Protein AF-A0A6G9YSW1-F1 (afdb_monomer_lite)

Structure (mmCIF, N/CA/C/O backbone):
data_AF-A0A6G9YSW1-F1
#
_entry.id   AF-A0A6G9YSW1-F1
#
loop_
_atom_site.group_PDB
_atom_site.id
_atom_site.type_symbol
_atom_site.label_atom_id
_atom_site.label_alt_id
_atom_site.label_comp_id
_atom_site.label_asym_id
_atom_site.label_entity_id
_atom_site.label_seq_id
_atom_site.pdbx_PDB_ins_code
_atom_site.Cartn_x
_atom_site.Cartn_y
_atom_site.Cartn_z
_atom_site.occupancy
_atom_site.B_iso_or_equiv
_atom_site.auth_seq_id
_atom_site.auth_comp_id
_atom_site.auth_asym_id
_atom_site.auth_atom_id
_atom_site.pdbx_PDB_model_num
ATOM 1 N N . MET A 1 1 ? -10.160 6.553 -1.055 1.00 62.81 1 MET A N 1
ATOM 2 C CA . MET A 1 1 ? -9.077 5.957 -1.868 1.00 62.81 1 MET A CA 1
ATOM 3 C C . MET A 1 1 ? -8.404 4.878 -1.036 1.00 62.81 1 MET A C 1
ATOM 5 O O . MET A 1 1 ? -8.187 5.107 0.151 1.00 62.81 1 MET A O 1
ATOM 9 N N . ARG A 1 2 ? -8.174 3.699 -1.618 1.00 83.06 2 ARG A N 1
ATOM 10 C CA . ARG A 1 2 ? -7.579 2.525 -0.958 1.00 83.06 2 ARG A CA 1
ATOM 11 C C . ARG A 1 2 ? -6.080 2.486 -1.275 1.00 83.06 2 ARG A C 1
ATOM 13 O O . ARG A 1 2 ? -5.681 2.990 -2.315 1.00 83.06 2 ARG A O 1
ATOM 20 N N . LEU A 1 3 ? -5.253 1.925 -0.397 1.00 88.62 3 LEU A N 1
ATOM 21 C CA . LEU A 1 3 ? -3.837 1.676 -0.683 1.00 88.62 3 LEU A CA 1
ATOM 22 C C . LEU A 1 3 ? -3.720 0.735 -1.907 1.00 88.62 3 LEU A C 1
ATOM 24 O O . LEU A 1 3 ? -4.232 -0.384 -1.820 1.00 88.62 3 LEU A O 1
ATOM 28 N N . PRO A 1 4 ? -3.082 1.151 -3.019 1.00 91.31 4 PRO A N 1
ATOM 29 C CA . PRO A 1 4 ? -2.861 0.295 -4.174 1.00 91.31 4 PRO A CA 1
ATOM 30 C C . PRO A 1 4 ? -1.888 -0.815 -3.792 1.00 91.31 4 PRO A C 1
ATOM 32 O O . PRO A 1 4 ? -0.784 -0.576 -3.306 1.00 91.31 4 PRO A O 1
ATOM 35 N N . THR A 1 5 ? -2.322 -2.049 -4.004 1.00 90.56 5 THR A N 1
ATOM 36 C CA . THR A 1 5 ? -1.502 -3.245 -3.793 1.00 90.56 5 THR A CA 1
ATOM 37 C C . THR A 1 5 ? -1.256 -3.917 -5.131 1.00 90.56 5 THR A C 1
ATOM 39 O O . THR A 1 5 ? -2.074 -3.796 -6.041 1.00 90.56 5 THR A O 1
ATOM 42 N N . GLN A 1 6 ? -0.173 -4.682 -5.238 1.00 91.75 6 GLN A N 1
ATOM 43 C CA . GLN A 1 6 ? 0.194 -5.363 -6.481 1.00 91.75 6 GLN A CA 1
ATOM 44 C C . GLN A 1 6 ? -0.938 -6.225 -7.061 1.00 91.75 6 GLN A C 1
ATOM 46 O O . GLN A 1 6 ? -1.140 -6.243 -8.265 1.00 91.75 6 GLN A O 1
ATOM 51 N N . ARG A 1 7 ? -1.716 -6.902 -6.203 1.00 90.31 7 ARG A N 1
ATOM 52 C CA . ARG A 1 7 ? -2.858 -7.739 -6.617 1.00 90.31 7 ARG A CA 1
ATOM 53 C C . ARG A 1 7 ? -4.066 -6.947 -7.127 1.00 90.31 7 ARG A C 1
ATOM 55 O O . ARG A 1 7 ? -4.963 -7.544 -7.706 1.00 90.31 7 ARG A O 1
ATOM 62 N N . GLN A 1 8 ? -4.147 -5.655 -6.817 1.00 91.06 8 GLN A N 1
ATOM 63 C CA . GLN A 1 8 ? -5.289 -4.799 -7.157 1.00 91.06 8 GLN A CA 1
ATOM 64 C C . GLN A 1 8 ? -5.031 -3.928 -8.385 1.00 91.06 8 GLN A C 1
ATOM 66 O O . GLN A 1 8 ? -5.995 -3.505 -9.008 1.00 91.06 8 GLN A O 1
ATOM 71 N N . CYS A 1 9 ? -3.767 -3.648 -8.700 1.00 93.94 9 CYS A N 1
ATOM 72 C CA . CYS A 1 9 ? -3.384 -2.861 -9.867 1.00 93.94 9 CYS A CA 1
ATOM 73 C C . CYS A 1 9 ? -3.479 -3.689 -11.156 1.00 93.94 9 CYS A C 1
ATOM 75 O O . CYS A 1 9 ? -3.035 -4.840 -11.184 1.00 93.94 9 CYS A O 1
ATOM 77 N N . ASP A 1 10 ? -3.992 -3.089 -12.232 1.00 95.62 10 ASP A N 1
ATOM 78 C CA . ASP A 1 10 ? -3.954 -3.699 -13.563 1.00 95.62 10 ASP A CA 1
ATOM 79 C C . ASP A 1 10 ? -2.543 -3.608 -14.167 1.00 95.62 10 ASP A C 1
ATOM 81 O O . ASP A 1 10 ? -2.017 -2.529 -14.438 1.00 95.62 10 ASP A O 1
ATOM 85 N N . MET A 1 11 ? -1.914 -4.761 -14.407 1.00 95.44 11 MET A N 1
ATOM 86 C CA . MET A 1 11 ? -0.588 -4.834 -15.030 1.00 95.44 11 MET A CA 1
ATOM 87 C C . MET A 1 11 ? -0.615 -4.538 -16.540 1.00 95.44 11 MET A C 1
ATOM 89 O O . MET A 1 11 ? 0.439 -4.499 -17.167 1.00 95.44 11 MET A O 1
ATOM 93 N N . ASN A 1 12 ? -1.775 -4.321 -17.158 1.00 95.81 12 ASN A N 1
ATOM 94 C CA . ASN A 1 12 ? -1.872 -3.902 -18.560 1.00 95.81 12 ASN A CA 1
ATOM 95 C C . ASN A 1 12 ? -2.111 -2.395 -18.719 1.00 95.81 12 ASN A C 1
ATOM 97 O O . ASN A 1 12 ? -1.919 -1.869 -19.816 1.00 95.81 12 ASN A O 1
ATOM 101 N N . ASP A 1 13 ? -2.488 -1.699 -17.644 1.00 97.56 13 ASP A N 1
ATOM 102 C CA . ASP A 1 13 ? -2.663 -0.249 -17.637 1.00 97.56 13 ASP A CA 1
ATOM 103 C C . ASP A 1 13 ? -1.338 0.443 -17.256 1.00 97.56 13 ASP A C 1
ATOM 105 O O . ASP A 1 13 ? -0.847 0.251 -16.140 1.00 97.56 13 ASP A O 1
ATOM 109 N N . PRO A 1 14 ? -0.742 1.278 -18.132 1.00 98.00 14 PRO A N 1
ATOM 110 C CA . PRO A 1 14 ? 0.457 2.052 -17.810 1.00 98.00 14 PRO A CA 1
ATOM 111 C C . PRO A 1 14 ? 0.359 2.871 -16.512 1.00 98.00 14 PRO A C 1
ATOM 113 O O . PRO A 1 14 ? 1.355 3.010 -15.798 1.00 98.00 14 PRO A O 1
ATOM 116 N N . GLU A 1 15 ? -0.818 3.412 -16.180 1.00 97.88 15 GLU A N 1
ATOM 117 C CA . GLU A 1 15 ? -1.015 4.205 -14.958 1.00 97.88 15 GLU A CA 1
ATOM 118 C C . GLU A 1 15 ? -1.022 3.350 -13.684 1.00 97.8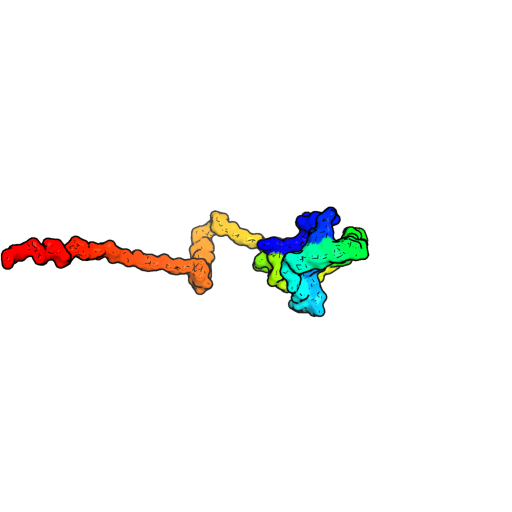8 15 GLU A C 1
ATOM 120 O O . GLU A 1 15 ? -0.727 3.869 -12.605 1.00 97.88 15 GLU A O 1
ATOM 125 N N . GLU A 1 16 ? -1.304 2.049 -13.793 1.00 97.56 16 GLU A N 1
ATOM 126 C CA . GLU A 1 16 ? -1.386 1.127 -12.655 1.00 97.56 16 GLU A CA 1
ATOM 127 C C . GLU A 1 16 ? -0.221 0.137 -12.563 1.00 97.56 16 GLU A C 1
ATOM 129 O O . GLU A 1 16 ? 0.092 -0.327 -11.463 1.00 97.56 16 GLU A O 1
ATOM 134 N N . HIS A 1 17 ? 0.473 -0.130 -13.673 1.00 97.44 17 HIS A N 1
ATOM 135 C CA . HIS A 1 17 ? 1.514 -1.157 -13.786 1.00 97.44 17 HIS A CA 1
ATOM 136 C C . HIS A 1 17 ? 2.566 -1.090 -12.668 1.00 97.44 17 HIS A C 1
ATOM 138 O O . HIS A 1 17 ? 2.967 -2.108 -12.102 1.00 97.44 17 HIS A O 1
ATOM 144 N N . LEU A 1 18 ? 3.008 0.123 -12.329 1.00 97.38 18 LEU A N 1
ATOM 145 C CA . LEU A 1 18 ? 4.034 0.386 -11.317 1.00 97.38 18 LEU A CA 1
ATOM 146 C C . LEU A 1 18 ? 3.474 1.126 -10.094 1.00 97.38 18 LEU A C 1
ATOM 148 O O . LEU A 1 18 ? 4.221 1.413 -9.160 1.00 97.38 18 LEU A O 1
ATOM 152 N N . LEU A 1 19 ? 2.169 1.421 -10.067 1.00 97.06 19 LEU A N 1
ATOM 153 C CA . LEU A 1 19 ? 1.531 2.239 -9.031 1.00 97.06 19 LEU A CA 1
ATOM 154 C C . LEU A 1 19 ? 1.753 1.677 -7.621 1.00 97.06 19 LEU A C 1
ATOM 156 O O . LEU A 1 19 ? 2.098 2.417 -6.701 1.00 97.06 19 LEU A O 1
ATOM 160 N N . TRP A 1 20 ? 1.604 0.363 -7.456 1.00 94.94 20 TRP A N 1
ATOM 161 C CA . TRP A 1 20 ? 1.832 -0.324 -6.183 1.00 94.94 20 TRP A CA 1
ATOM 162 C C . TRP A 1 20 ? 3.285 -0.194 -5.691 1.00 94.94 20 TRP A C 1
ATOM 164 O O . TRP A 1 20 ? 3.516 -0.099 -4.488 1.00 94.94 20 TRP A O 1
ATOM 174 N N . GLY A 1 21 ? 4.258 -0.142 -6.607 1.00 95.19 21 GLY A N 1
ATOM 175 C CA . GLY A 1 21 ? 5.683 0.032 -6.305 1.00 95.19 21 GLY A CA 1
ATOM 176 C C . GLY A 1 21 ? 6.045 1.448 -5.853 1.00 95.19 21 GLY A C 1
ATOM 177 O O . GLY A 1 21 ? 7.076 1.658 -5.219 1.00 95.19 21 GLY A O 1
ATOM 178 N N . LEU A 1 22 ? 5.178 2.420 -6.141 1.00 95.44 22 LEU A N 1
ATOM 179 C CA . LEU A 1 22 ? 5.344 3.822 -5.756 1.00 95.44 22 LEU A CA 1
ATOM 180 C C . LEU A 1 22 ? 4.691 4.150 -4.404 1.00 95.44 22 LEU A C 1
ATOM 182 O O . LEU A 1 22 ? 4.798 5.279 -3.917 1.00 95.44 22 LEU A O 1
ATOM 186 N N . ALA A 1 23 ? 4.027 3.178 -3.774 1.00 93.00 23 ALA A N 1
ATOM 187 C CA . ALA A 1 23 ? 3.491 3.329 -2.432 1.00 93.00 23 ALA A CA 1
ATOM 188 C C . ALA A 1 23 ? 4.622 3.282 -1.390 1.00 93.00 23 ALA A C 1
ATOM 190 O O . ALA A 1 23 ? 5.393 2.328 -1.327 1.00 93.00 23 ALA A O 1
ATOM 191 N N . GLN A 1 24 ? 4.684 4.301 -0.530 1.00 91.12 24 GLN A N 1
ATOM 192 C CA . GLN A 1 24 ? 5.531 4.337 0.674 1.00 91.12 24 GLN A CA 1
ATOM 193 C C . GLN A 1 24 ? 7.000 3.977 0.430 1.00 91.12 24 GLN A C 1
ATOM 195 O O . GLN A 1 24 ? 7.584 3.147 1.127 1.00 91.12 24 GLN A O 1
ATOM 200 N N . ILE A 1 25 ? 7.600 4.607 -0.579 1.00 91.75 25 ILE A N 1
ATOM 201 C CA . ILE A 1 25 ? 9.008 4.406 -0.932 1.00 91.75 25 ILE A CA 1
ATOM 202 C C . ILE A 1 25 ? 9.872 4.759 0.285 1.00 91.75 25 ILE A C 1
ATOM 204 O O . ILE A 1 25 ? 9.822 5.883 0.776 1.00 91.75 25 ILE A O 1
ATOM 208 N N . ALA A 1 26 ? 10.653 3.809 0.797 1.00 90.00 26 ALA A N 1
ATOM 209 C CA . ALA A 1 26 ? 11.462 4.027 1.993 1.00 90.00 26 ALA A CA 1
ATOM 210 C C . ALA A 1 26 ? 12.578 5.055 1.724 1.00 90.00 26 ALA A C 1
ATOM 212 O O . ALA A 1 26 ? 13.457 4.810 0.900 1.00 90.00 26 ALA A O 1
ATOM 213 N N . MET A 1 27 ? 12.558 6.186 2.436 1.00 90.06 27 MET A N 1
ATOM 214 C CA . MET A 1 27 ? 13.621 7.205 2.381 1.00 90.06 27 MET A CA 1
ATOM 215 C C . MET A 1 27 ? 14.631 7.028 3.515 1.00 90.06 27 MET A C 1
ATOM 217 O O . MET A 1 27 ? 15.812 7.332 3.370 1.00 90.06 27 MET A O 1
ATOM 221 N N . SER A 1 28 ? 14.156 6.534 4.656 1.00 87.94 28 SER A N 1
ATOM 222 C CA . SER A 1 28 ? 14.957 6.132 5.807 1.00 87.94 28 SER A CA 1
ATOM 223 C C . SER A 1 28 ? 14.321 4.895 6.459 1.00 87.94 28 SER A C 1
ATOM 225 O O . SER A 1 28 ? 13.204 4.522 6.087 1.00 87.94 28 SER A O 1
ATOM 227 N N . PRO A 1 29 ? 14.970 4.266 7.457 1.00 82.12 29 PRO A N 1
ATOM 228 C CA . PRO A 1 29 ? 14.381 3.142 8.189 1.00 82.12 29 PRO A CA 1
ATOM 229 C C . PRO A 1 29 ? 13.026 3.440 8.852 1.00 82.12 29 PRO A C 1
ATOM 231 O O . PRO A 1 29 ? 12.291 2.510 9.163 1.00 82.12 29 PRO A O 1
ATOM 234 N N . THR A 1 30 ? 12.699 4.713 9.095 1.00 83.44 30 THR A N 1
ATOM 235 C CA . THR A 1 30 ? 11.486 5.123 9.823 1.00 83.44 30 THR A CA 1
ATOM 236 C C . THR A 1 30 ? 10.559 6.033 9.027 1.00 83.44 30 THR A C 1
ATOM 238 O O . THR A 1 30 ? 9.424 6.232 9.451 1.00 83.44 30 THR A O 1
ATOM 241 N N . GLN A 1 31 ? 11.011 6.585 7.898 1.00 88.69 31 GLN A N 1
ATOM 242 C CA . GLN A 1 31 ? 10.252 7.570 7.135 1.00 88.69 31 GLN A CA 1
ATOM 243 C C . GLN A 1 31 ? 10.088 7.137 5.672 1.00 88.69 31 GLN A C 1
ATOM 245 O O . GLN A 1 31 ? 11.074 7.102 4.923 1.00 88.69 31 GLN A O 1
ATOM 250 N N . PRO A 1 32 ? 8.851 6.862 5.226 1.00 91.88 32 PRO A N 1
ATOM 251 C CA . PRO A 1 32 ? 8.553 6.696 3.815 1.00 91.88 32 PRO A CA 1
ATOM 252 C C . PRO A 1 32 ? 8.311 8.047 3.129 1.00 91.88 32 PRO A C 1
ATOM 254 O O . PRO A 1 32 ? 7.810 9.005 3.723 1.00 91.88 32 PRO A O 1
ATOM 257 N N . MET A 1 33 ? 8.607 8.105 1.836 1.00 93.38 33 MET A N 1
ATOM 258 C CA . MET A 1 33 ? 8.071 9.109 0.931 1.00 93.38 33 MET A CA 1
ATOM 259 C C . MET A 1 33 ? 6.633 8.737 0.582 1.00 93.38 33 MET A C 1
ATOM 261 O O . MET A 1 33 ? 6.348 7.634 0.111 1.00 93.38 33 MET A O 1
ATOM 265 N N . LEU A 1 34 ? 5.727 9.685 0.804 1.00 93.38 34 LEU A N 1
ATOM 266 C CA . LEU A 1 34 ? 4.313 9.540 0.494 1.00 93.38 34 LEU A CA 1
ATOM 267 C C . LEU A 1 34 ? 3.998 10.324 -0.771 1.00 93.38 34 LEU A C 1
ATOM 269 O O . LEU A 1 34 ? 4.166 11.542 -0.816 1.00 93.38 34 LEU A O 1
ATOM 273 N N . LEU A 1 35 ? 3.522 9.618 -1.789 1.00 93.94 35 LEU A N 1
ATOM 274 C CA . LEU A 1 35 ? 3.033 10.218 -3.020 1.00 93.94 35 LEU A CA 1
ATOM 275 C C . LEU A 1 35 ? 1.505 10.251 -2.991 1.00 93.94 35 LEU A C 1
ATOM 277 O O . LEU A 1 35 ? 0.853 9.320 -2.517 1.00 93.94 35 LEU A O 1
ATOM 281 N N . GLN A 1 36 ? 0.921 11.327 -3.516 1.00 93.75 36 GLN A N 1
ATOM 282 C CA . GLN A 1 36 ? -0.502 11.323 -3.846 1.00 93.75 36 GLN A CA 1
ATOM 283 C C . GLN A 1 36 ? -0.746 10.354 -5.007 1.00 93.75 36 GLN A C 1
ATOM 285 O O . GLN A 1 36 ? 0.080 10.255 -5.913 1.00 93.75 36 GLN A O 1
ATOM 290 N N . GLU A 1 37 ? -1.887 9.663 -5.001 1.00 94.06 37 GLU A N 1
ATOM 291 C CA . GLU A 1 37 ? -2.185 8.630 -6.002 1.00 94.06 37 GLU A CA 1
ATOM 292 C C . GLU A 1 37 ? -2.150 9.176 -7.438 1.00 94.06 37 GLU A C 1
ATOM 294 O O . GLU A 1 37 ? -1.556 8.554 -8.312 1.00 94.06 37 GLU A O 1
ATOM 299 N N . SER A 1 38 ? -2.696 10.371 -7.677 1.00 95.50 38 SER A N 1
ATOM 300 C CA . SER A 1 38 ? -2.679 11.021 -8.997 1.00 95.50 38 SER A CA 1
ATOM 301 C C . SER A 1 38 ? -1.261 11.271 -9.527 1.00 95.50 38 SER A C 1
ATOM 303 O O . SER A 1 38 ? -0.981 11.064 -10.710 1.00 95.50 38 SER A O 1
ATOM 305 N N . ILE A 1 39 ? -0.342 11.673 -8.646 1.00 96.38 39 ILE A N 1
ATOM 306 C CA . ILE A 1 39 ? 1.070 11.875 -8.987 1.00 96.38 39 ILE A CA 1
ATOM 307 C C . ILE A 1 39 ? 1.734 10.520 -9.252 1.00 96.38 39 ILE A C 1
ATOM 309 O O . ILE A 1 39 ? 2.433 10.366 -10.250 1.00 96.38 39 ILE A O 1
ATOM 313 N N . ALA A 1 40 ? 1.481 9.519 -8.405 1.00 96.69 40 ALA A N 1
ATOM 314 C CA . ALA A 1 40 ? 2.034 8.177 -8.573 1.00 96.69 40 ALA A CA 1
ATOM 315 C C . ALA A 1 40 ? 1.575 7.508 -9.883 1.00 96.69 40 ALA A C 1
ATOM 317 O O . ALA A 1 40 ? 2.398 6.906 -10.566 1.00 96.69 40 ALA A O 1
ATOM 318 N N . ARG A 1 41 ? 0.311 7.681 -10.295 1.00 97.69 41 ARG A N 1
ATOM 319 C CA . ARG A 1 41 ? -0.205 7.214 -11.598 1.00 97.69 41 ARG A CA 1
ATOM 320 C C . ARG A 1 41 ? 0.526 7.861 -12.772 1.00 97.69 41 ARG A C 1
ATOM 322 O O . ARG A 1 41 ? 0.961 7.172 -13.692 1.00 97.69 41 ARG A O 1
ATOM 329 N N . THR A 1 42 ? 0.752 9.174 -12.689 1.00 98.38 42 THR A N 1
ATOM 330 C CA . THR A 1 42 ? 1.530 9.916 -13.696 1.00 98.38 42 THR A CA 1
ATOM 331 C C . THR A 1 42 ? 2.961 9.375 -13.805 1.00 98.38 42 THR A C 1
ATOM 333 O O . THR A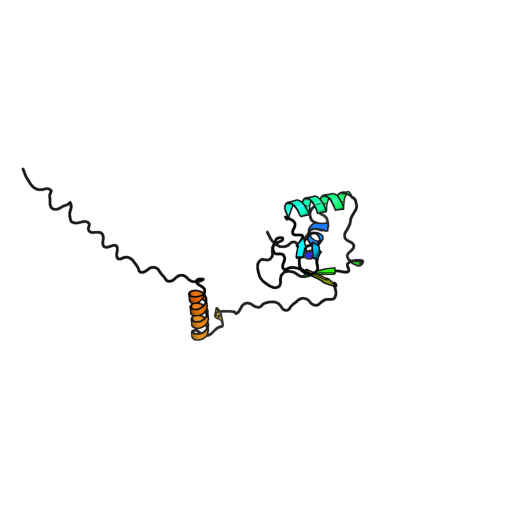 1 42 ? 3.460 9.158 -14.908 1.00 98.38 42 THR A O 1
ATOM 336 N N . ILE A 1 43 ? 3.613 9.101 -12.668 1.00 98.25 43 ILE A N 1
ATOM 337 C CA . ILE A 1 43 ? 4.964 8.516 -12.634 1.00 98.25 43 ILE A CA 1
ATOM 338 C C . ILE A 1 43 ? 4.962 7.082 -13.182 1.00 98.25 43 ILE A C 1
ATOM 340 O O . ILE A 1 43 ? 5.846 6.741 -13.965 1.00 98.25 43 ILE A O 1
ATOM 344 N N . SER A 1 44 ? 3.977 6.253 -12.816 1.00 98.38 44 SER A N 1
ATOM 345 C CA . SER A 1 44 ? 3.837 4.882 -13.327 1.00 98.38 44 SER A CA 1
ATOM 346 C C . SER A 1 44 ? 3.774 4.874 -14.850 1.00 98.38 44 SER A C 1
ATOM 348 O O . SER A 1 44 ? 4.569 4.188 -15.494 1.00 98.38 44 SER A O 1
ATOM 350 N N . LYS A 1 45 ? 2.900 5.708 -15.423 1.00 98.62 45 LYS A N 1
ATOM 351 C CA . LYS A 1 45 ? 2.763 5.845 -16.873 1.00 98.62 45 LYS A CA 1
ATOM 352 C C . LYS A 1 45 ? 4.065 6.292 -17.527 1.00 98.62 45 LYS A C 1
ATOM 354 O O . LYS A 1 45 ? 4.484 5.680 -18.504 1.00 98.62 45 LYS A O 1
ATOM 359 N N . HIS A 1 46 ? 4.734 7.295 -16.960 1.00 98.62 46 HIS A N 1
ATOM 360 C CA . HIS A 1 46 ? 6.022 7.763 -17.467 1.00 98.62 46 HIS A CA 1
ATOM 361 C C . HIS A 1 46 ? 7.075 6.642 -17.498 1.00 98.62 46 HIS A C 1
ATOM 363 O O . HIS A 1 46 ? 7.706 6.416 -18.527 1.00 98.62 46 HIS A O 1
ATOM 369 N N . LEU A 1 47 ? 7.233 5.891 -16.404 1.00 98.50 47 LEU A N 1
ATOM 370 C CA . LEU A 1 47 ? 8.176 4.769 -16.338 1.00 98.50 47 LEU A CA 1
ATOM 371 C C . LEU A 1 47 ? 7.798 3.646 -17.317 1.00 98.50 47 LEU A C 1
ATOM 373 O O . LEU A 1 47 ? 8.668 3.075 -17.977 1.00 98.50 47 LEU A O 1
ATOM 377 N N . TYR A 1 48 ? 6.506 3.351 -17.461 1.00 98.19 48 TYR A N 1
ATOM 378 C CA . TYR A 1 48 ? 6.019 2.375 -18.431 1.00 98.19 48 TYR A CA 1
ATOM 379 C C . TYR A 1 48 ? 6.350 2.791 -19.875 1.00 98.19 48 TYR A C 1
ATOM 381 O O . TYR A 1 48 ? 6.822 1.967 -20.663 1.00 98.19 48 TYR A O 1
ATOM 389 N N . GLU A 1 49 ? 6.153 4.064 -20.219 1.00 98.12 49 GLU A N 1
ATOM 390 C CA . GLU A 1 49 ? 6.518 4.647 -21.518 1.00 98.12 49 GLU A CA 1
ATOM 391 C C . GLU A 1 49 ? 8.042 4.662 -21.740 1.00 98.12 49 GLU A C 1
ATOM 393 O O . GLU A 1 49 ? 8.496 4.456 -22.864 1.00 98.12 49 GLU A O 1
ATOM 398 N N . CYS A 1 50 ? 8.845 4.792 -20.676 1.00 98.56 50 CYS A N 1
ATOM 399 C CA . CYS A 1 50 ? 10.301 4.596 -20.717 1.00 98.56 50 CYS A CA 1
ATOM 400 C C . CYS A 1 50 ? 10.732 3.127 -20.901 1.00 98.56 50 CYS A C 1
ATOM 402 O O . CYS A 1 50 ? 11.923 2.862 -21.053 1.00 98.56 50 CYS A O 1
ATOM 404 N N . GLY A 1 51 ? 9.794 2.175 -20.890 1.00 97.81 51 GLY A N 1
ATOM 405 C CA . GLY A 1 51 ? 10.053 0.753 -21.124 1.00 97.81 51 GLY A CA 1
ATOM 406 C C . GLY A 1 51 ? 10.194 -0.106 -19.865 1.00 97.81 51 GLY A C 1
ATOM 407 O O . GLY A 1 51 ? 10.473 -1.296 -19.985 1.00 97.81 51 GLY A O 1
ATOM 408 N N . PHE A 1 52 ? 9.972 0.440 -18.665 1.00 98.12 52 PHE A N 1
ATOM 409 C CA . PHE A 1 52 ? 10.004 -0.355 -17.432 1.00 98.12 52 PHE A CA 1
ATOM 410 C C . PHE A 1 52 ? 8.804 -1.306 -17.364 1.00 98.12 52 PHE A C 1
ATOM 412 O O . PHE A 1 52 ? 7.668 -0.905 -17.631 1.00 98.12 52 PHE A O 1
ATOM 419 N N . ARG A 1 53 ? 9.041 -2.562 -16.977 1.00 96.12 53 ARG A N 1
ATOM 420 C CA . ARG A 1 53 ? 8.003 -3.567 -16.711 1.00 96.12 53 ARG A CA 1
ATOM 421 C C . ARG A 1 53 ? 8.303 -4.299 -15.414 1.00 96.12 53 ARG A C 1
ATOM 423 O O . ARG A 1 53 ? 9.465 -4.475 -15.050 1.00 96.12 53 ARG A O 1
ATOM 430 N N . HIS A 1 54 ? 7.253 -4.710 -14.713 1.00 95.44 54 HIS A N 1
ATOM 431 C CA . HIS A 1 54 ? 7.385 -5.574 -13.550 1.00 95.44 54 HIS A CA 1
ATOM 432 C C . HIS A 1 54 ? 7.655 -7.015 -13.996 1.00 95.44 54 HIS A C 1
ATOM 434 O O . HIS A 1 54 ? 6.911 -7.582 -14.791 1.00 95.44 54 HIS A O 1
ATOM 440 N N . HIS A 1 55 ? 8.731 -7.585 -13.459 1.00 95.31 55 HIS A N 1
ATOM 441 C CA . HIS A 1 55 ? 9.134 -8.975 -13.635 1.00 95.31 55 HIS A CA 1
ATOM 442 C C . HIS A 1 55 ? 8.937 -9.703 -12.295 1.00 95.31 55 HIS A C 1
ATOM 444 O O . HIS A 1 55 ? 9.782 -9.547 -11.407 1.00 95.31 55 HIS A O 1
ATOM 450 N N . PRO A 1 56 ? 7.816 -10.424 -12.083 1.00 92.81 56 PRO A N 1
ATOM 451 C CA . PRO A 1 56 ? 7.502 -11.056 -10.797 1.00 92.81 56 PRO A CA 1
ATOM 452 C C . PRO A 1 56 ? 8.583 -12.031 -10.322 1.00 92.81 56 PRO A C 1
ATOM 454 O O . PRO A 1 56 ? 8.822 -12.142 -9.125 1.00 92.81 56 PRO A O 1
ATOM 457 N N . GLU A 1 57 ? 9.278 -12.686 -11.248 1.00 95.75 57 GLU A N 1
ATOM 458 C CA . GLU A 1 57 ? 10.379 -13.611 -10.985 1.00 95.75 57 GLU A CA 1
ATOM 459 C C . GLU A 1 57 ? 11.640 -12.946 -10.410 1.00 95.75 57 GLU A C 1
ATOM 461 O O . GLU A 1 57 ? 12.480 -13.633 -9.837 1.00 95.75 57 GLU A O 1
ATOM 466 N N . LEU A 1 58 ? 11.773 -11.620 -10.539 1.00 96.56 58 LEU A N 1
ATOM 467 C CA . LEU A 1 58 ? 12.898 -10.835 -10.013 1.00 96.56 58 LEU A CA 1
ATOM 468 C C . LEU A 1 58 ? 12.523 -10.028 -8.758 1.00 96.56 58 LEU A C 1
ATOM 470 O O . LEU A 1 58 ? 13.301 -9.196 -8.294 1.00 96.56 58 LEU A O 1
ATOM 474 N N . GLN A 1 59 ? 11.316 -10.209 -8.221 1.00 95.44 59 GLN A N 1
ATOM 475 C CA . GLN A 1 59 ? 10.831 -9.418 -7.097 1.00 95.44 59 GLN A CA 1
ATOM 476 C C . GLN A 1 59 ? 11.419 -9.893 -5.762 1.00 95.44 59 GLN A C 1
ATOM 478 O O . GLN A 1 59 ? 11.111 -10.976 -5.281 1.00 95.44 59 GLN A O 1
ATOM 483 N N . GLU A 1 60 ? 12.187 -9.026 -5.102 1.00 96.12 60 GLU A N 1
ATOM 484 C CA . GLU A 1 60 ? 12.807 -9.335 -3.802 1.00 96.12 60 GLU A CA 1
ATOM 485 C C . GLU A 1 60 ? 11.978 -8.871 -2.592 1.00 96.12 60 GLU A C 1
ATOM 487 O O . GLU A 1 60 ? 12.157 -9.356 -1.473 1.00 96.12 60 GLU A O 1
ATOM 492 N N . LYS A 1 61 ? 11.085 -7.892 -2.791 1.00 94.94 61 LYS A N 1
ATOM 493 C CA . LYS A 1 61 ? 10.344 -7.219 -1.714 1.00 94.94 61 LYS A CA 1
ATOM 494 C C . LYS A 1 61 ? 8.851 -7.164 -1.992 1.00 94.94 61 LYS A C 1
ATOM 496 O O . LYS A 1 61 ? 8.418 -7.079 -3.142 1.00 94.94 61 LYS A O 1
ATOM 501 N N . LYS A 1 62 ? 8.060 -7.118 -0.925 1.00 93.75 62 LYS A N 1
ATOM 502 C CA . LYS A 1 62 ? 6.613 -6.892 -0.964 1.00 93.75 62 LYS A CA 1
ATOM 503 C C . LYS A 1 62 ? 6.212 -5.735 -0.058 1.00 93.75 62 LYS A C 1
ATOM 505 O O . LYS A 1 62 ? 6.869 -5.457 0.947 1.00 93.75 62 LYS A O 1
ATOM 510 N N . LEU A 1 63 ? 5.120 -5.069 -0.420 1.00 91.44 63 LEU A N 1
ATOM 511 C CA . LEU A 1 63 ? 4.504 -4.053 0.421 1.00 91.44 63 LEU A CA 1
ATOM 512 C C . LEU A 1 63 ? 3.617 -4.747 1.454 1.00 91.44 63 LEU A C 1
ATOM 514 O O . LEU A 1 63 ? 2.571 -5.299 1.115 1.00 91.44 63 LEU A O 1
ATOM 518 N N . GLN A 1 64 ? 4.018 -4.684 2.716 1.00 90.25 64 GLN A N 1
ATOM 519 C CA . GLN A 1 64 ? 3.185 -5.099 3.830 1.00 90.25 64 GLN A CA 1
ATOM 520 C C . GLN A 1 64 ? 2.296 -3.926 4.240 1.00 90.25 64 GLN A C 1
ATOM 522 O O . GLN A 1 64 ? 2.786 -2.877 4.668 1.00 90.25 64 GLN A O 1
ATOM 527 N N . ALA A 1 65 ? 0.986 -4.101 4.066 1.00 87.19 65 ALA A N 1
ATOM 528 C CA . ALA A 1 65 ? -0.010 -3.080 4.363 1.00 87.19 65 ALA A CA 1
ATOM 529 C C . ALA A 1 65 ? 0.007 -2.680 5.854 1.00 87.19 65 ALA A C 1
ATOM 531 O O . ALA A 1 65 ? 0.444 -3.466 6.700 1.00 87.19 65 ALA A O 1
ATOM 532 N N . PRO A 1 66 ? -0.488 -1.478 6.210 1.00 85.69 66 PRO A N 1
ATOM 533 C CA . PRO A 1 66 ? -0.582 -1.060 7.600 1.00 85.69 66 PRO A CA 1
ATOM 534 C C . PRO A 1 66 ? -1.348 -2.091 8.428 1.00 85.69 66 PRO A C 1
ATOM 536 O O . PRO A 1 66 ? -2.492 -2.414 8.119 1.00 85.69 66 PRO A O 1
ATOM 539 N N . HIS A 1 67 ? -0.741 -2.576 9.507 1.00 82.25 67 HIS A N 1
ATOM 540 C CA . HIS A 1 67 ? -1.387 -3.540 10.402 1.00 82.25 67 HIS A CA 1
ATOM 541 C C . HIS A 1 67 ? -2.603 -2.934 11.135 1.00 82.25 67 HIS A C 1
ATOM 543 O O . HIS A 1 67 ? -3.526 -3.644 11.524 1.00 82.25 67 HIS A O 1
ATOM 549 N N . ARG A 1 68 ? -2.631 -1.603 11.308 1.00 78.00 68 ARG A N 1
ATOM 550 C CA . ARG A 1 68 ? -3.745 -0.853 11.907 1.00 78.00 68 ARG A CA 1
ATOM 551 C C . ARG A 1 68 ? -3.997 0.462 11.173 1.00 78.00 68 ARG A C 1
ATOM 553 O O . ARG A 1 68 ? -3.121 1.002 10.497 1.00 78.00 68 ARG A O 1
ATOM 560 N N . GLY A 1 69 ? -5.192 1.008 11.382 1.00 83.31 69 GLY A N 1
ATOM 561 C CA . GLY A 1 69 ? -5.589 2.311 10.856 1.00 83.31 69 GLY A CA 1
ATOM 562 C C . GLY A 1 69 ? -6.071 2.263 9.406 1.00 83.31 69 GLY A C 1
ATOM 563 O O . GLY A 1 69 ? -6.476 1.223 8.891 1.00 83.31 69 GLY A O 1
ATOM 564 N N . GLN A 1 70 ? -6.076 3.429 8.761 1.00 83.44 70 GLN A N 1
ATOM 565 C CA . GLN A 1 70 ? -6.668 3.609 7.435 1.00 83.44 70 GLN A CA 1
ATOM 566 C C . GLN A 1 70 ? -5.813 2.972 6.332 1.00 83.44 70 GLN A C 1
ATOM 568 O O . GLN A 1 70 ? -4.620 3.243 6.221 1.00 83.44 70 GLN A O 1
ATOM 573 N N . GLN A 1 71 ? -6.425 2.180 5.457 1.00 84.81 71 GLN A N 1
ATOM 574 C CA . GLN A 1 71 ? -5.746 1.529 4.331 1.00 84.81 71 GLN A CA 1
ATOM 575 C C . GLN A 1 71 ? -5.667 2.477 3.123 1.00 84.81 71 GLN A C 1
ATOM 577 O O . GLN A 1 71 ? -6.396 2.303 2.149 1.00 84.81 71 GLN A O 1
ATOM 582 N N . HIS A 1 72 ? -4.823 3.511 3.197 1.00 86.62 72 HIS A N 1
ATOM 583 C CA . HIS A 1 72 ? -4.713 4.581 2.193 1.00 86.62 72 HIS A CA 1
ATOM 584 C C . HIS A 1 72 ? -3.250 4.967 1.904 1.00 86.62 72 HIS A C 1
ATOM 586 O O . HIS A 1 72 ? -2.404 4.872 2.788 1.00 86.62 72 HIS A O 1
ATOM 592 N N . MET A 1 73 ? -2.969 5.468 0.691 1.00 87.31 73 MET A N 1
ATOM 593 C CA . MET A 1 73 ? -1.636 5.891 0.213 1.00 87.31 73 MET A CA 1
ATOM 594 C C . MET A 1 73 ? -0.871 6.813 1.167 1.00 87.31 73 MET A C 1
ATOM 596 O O . MET A 1 73 ? 0.333 6.660 1.338 1.00 87.31 73 MET A O 1
ATOM 600 N N . LEU A 1 74 ? -1.564 7.757 1.808 1.00 88.56 74 LEU A N 1
ATOM 601 C CA . LEU A 1 74 ? -0.944 8.721 2.726 1.00 88.56 74 LEU A CA 1
ATOM 602 C C . LEU A 1 74 ? -0.878 8.232 4.183 1.00 88.56 74 LEU A C 1
ATOM 604 O O . LEU A 1 74 ? -0.508 9.002 5.064 1.00 88.56 74 LEU A O 1
ATOM 608 N N . ASN A 1 75 ? -1.239 6.977 4.469 1.00 88.88 75 ASN A N 1
ATOM 609 C CA . ASN A 1 75 ? -0.948 6.371 5.767 1.00 88.88 75 ASN A CA 1
ATOM 610 C C . ASN A 1 75 ? 0.457 5.760 5.730 1.00 88.88 75 ASN A C 1
ATOM 612 O O . ASN A 1 75 ? 0.581 4.604 5.348 1.00 88.88 75 ASN A O 1
ATOM 616 N N . GLY A 1 76 ? 1.481 6.494 6.174 1.00 86.12 76 GLY A N 1
ATOM 617 C CA . GLY A 1 76 ? 2.896 6.077 6.184 1.00 86.12 76 GLY A CA 1
ATOM 618 C C . GLY A 1 76 ? 3.276 4.907 7.104 1.00 86.12 76 GLY A C 1
ATOM 619 O O . GLY A 1 76 ? 4.419 4.826 7.536 1.00 86.12 76 GLY A O 1
ATOM 620 N N . SER A 1 77 ? 2.322 4.041 7.445 1.00 88.12 77 SER A N 1
ATOM 621 C CA . SER A 1 77 ? 2.506 2.885 8.330 1.00 88.12 77 SER A CA 1
ATOM 622 C C . SER A 1 77 ? 2.677 1.556 7.578 1.00 88.12 77 SER A C 1
ATOM 624 O O . SER A 1 77 ? 2.753 0.512 8.225 1.00 88.12 77 SER A O 1
ATOM 626 N N . ALA A 1 78 ? 2.670 1.554 6.240 1.00 89.12 78 ALA A N 1
ATOM 627 C CA . ALA A 1 78 ? 3.031 0.368 5.465 1.00 89.12 78 ALA A CA 1
ATOM 628 C C . ALA A 1 78 ? 4.552 0.296 5.335 1.00 89.12 78 ALA A C 1
ATOM 630 O O . ALA A 1 78 ? 5.259 1.297 5.457 1.00 89.12 78 ALA A O 1
ATOM 631 N N . ARG A 1 79 ? 5.068 -0.898 5.064 1.00 89.56 79 ARG A N 1
ATOM 632 C CA . ARG A 1 79 ? 6.510 -1.109 4.945 1.00 89.56 79 ARG A CA 1
ATOM 633 C C . ARG A 1 79 ? 6.840 -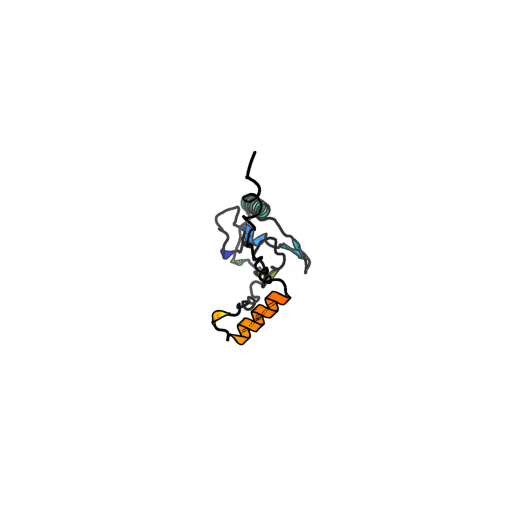2.079 3.832 1.00 89.56 79 ARG A C 1
ATOM 635 O O . ARG A 1 79 ? 6.108 -3.032 3.586 1.00 89.56 79 ARG A O 1
ATOM 642 N N . TRP A 1 80 ? 7.974 -1.843 3.190 1.00 92.62 80 TRP A N 1
ATOM 643 C CA . TRP A 1 80 ? 8.566 -2.789 2.257 1.00 92.62 80 TRP A CA 1
ATOM 644 C C . TRP A 1 80 ? 9.405 -3.801 3.030 1.00 92.62 80 TRP A C 1
ATOM 646 O O . TRP A 1 80 ? 10.368 -3.423 3.695 1.00 92.62 80 TRP A O 1
ATOM 656 N N . VAL A 1 81 ? 9.032 -5.0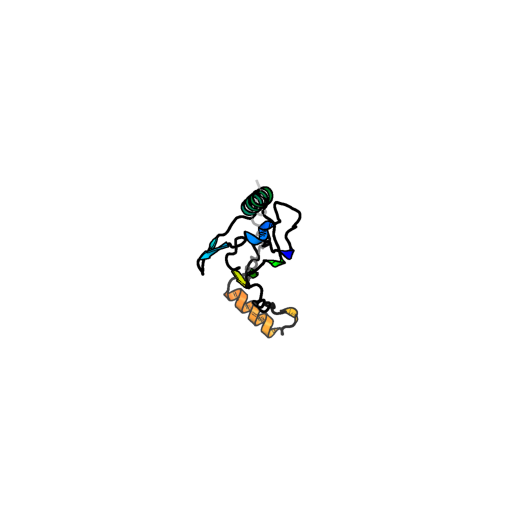73 2.941 1.00 93.25 81 VAL A N 1
ATOM 657 C CA . VAL A 1 81 ? 9.705 -6.203 3.603 1.00 93.25 81 VAL A CA 1
ATOM 658 C C . VAL A 1 81 ? 10.194 -7.204 2.553 1.00 93.25 81 VAL A C 1
ATOM 660 O O . VAL A 1 81 ? 9.670 -7.190 1.432 1.00 93.25 81 VAL A O 1
ATOM 663 N N . PRO A 1 82 ? 11.193 -8.052 2.858 1.00 95.50 82 PRO A N 1
ATOM 664 C CA . PRO A 1 82 ? 11.517 -9.212 2.030 1.00 95.50 82 PRO A CA 1
ATOM 665 C C . PRO A 1 82 ? 10.269 -10.028 1.670 1.00 95.50 82 PRO A C 1
ATOM 667 O O . PRO A 1 82 ? 9.331 -10.130 2.462 1.00 95.50 82 PRO A O 1
ATOM 670 N N . ILE A 1 83 ? 10.236 -10.601 0.466 1.00 94.00 83 ILE A N 1
ATOM 671 C CA . ILE A 1 83 ? 9.053 -11.328 -0.026 1.00 94.00 83 ILE A CA 1
ATOM 672 C C . ILE A 1 83 ? 8.669 -12.527 0.864 1.00 94.00 83 ILE A C 1
ATOM 674 O O . ILE A 1 83 ? 7.479 -12.798 1.043 1.00 94.00 83 ILE A O 1
ATOM 678 N N . GLU A 1 84 ? 9.670 -13.154 1.485 1.00 94.12 84 GLU A N 1
ATOM 679 C CA . GLU A 1 84 ? 9.543 -14.322 2.366 1.00 94.12 84 GLU A CA 1
ATOM 680 C C . GLU A 1 84 ? 9.097 -13.983 3.797 1.00 94.12 84 GLU A C 1
ATOM 682 O O . GLU A 1 84 ? 8.727 -14.885 4.550 1.00 94.12 84 GLU A O 1
ATOM 687 N N . ASP A 1 85 ? 9.110 -12.706 4.198 1.00 93.25 85 ASP A N 1
ATOM 688 C CA . ASP A 1 85 ? 8.672 -12.324 5.543 1.00 93.25 85 ASP A CA 1
ATOM 689 C C . ASP A 1 85 ? 7.188 -12.691 5.728 1.00 93.25 85 ASP A C 1
ATOM 691 O O . ASP A 1 85 ? 6.369 -12.400 4.848 1.00 93.25 85 ASP A O 1
ATOM 695 N N . PRO A 1 86 ? 6.785 -13.301 6.856 1.00 88.62 86 PRO A N 1
ATOM 696 C CA . PRO A 1 86 ? 5.395 -13.680 7.071 1.00 88.62 86 PRO A CA 1
ATOM 697 C C . PRO A 1 86 ? 4.476 -12.450 7.095 1.00 88.62 86 PRO A C 1
ATOM 699 O O . PRO A 1 86 ? 4.859 -11.359 7.530 1.00 88.62 86 PRO A O 1
ATOM 702 N N . GLU A 1 87 ? 3.238 -12.627 6.627 1.00 84.75 87 GLU A N 1
ATOM 703 C CA . GLU A 1 87 ? 2.199 -11.623 6.865 1.00 84.75 87 GLU A CA 1
ATOM 704 C C . GLU A 1 87 ? 1.919 -11.528 8.372 1.00 84.75 87 GLU A C 1
ATOM 706 O O . GLU A 1 87 ? 1.972 -12.547 9.064 1.00 84.75 87 GLU A O 1
ATOM 711 N N . PRO A 1 88 ? 1.644 -10.327 8.906 1.00 83.06 88 PRO A N 1
ATOM 712 C CA . PRO A 1 88 ? 1.320 -10.183 10.311 1.00 83.06 88 PRO A CA 1
ATOM 713 C C . PRO A 1 88 ? -0.054 -10.801 10.569 1.00 83.06 88 PRO A C 1
ATOM 715 O O . PRO A 1 88 ? -0.936 -10.736 9.708 1.00 83.06 88 PRO A O 1
ATOM 718 N N . ASP A 1 89 ? -0.251 -11.334 11.772 1.00 80.94 89 ASP A N 1
ATOM 719 C CA . ASP A 1 89 ? -1.547 -11.878 12.163 1.00 80.94 89 ASP A CA 1
ATOM 720 C C . ASP A 1 89 ? -2.648 -10.819 11.973 1.00 80.94 89 ASP A C 1
ATO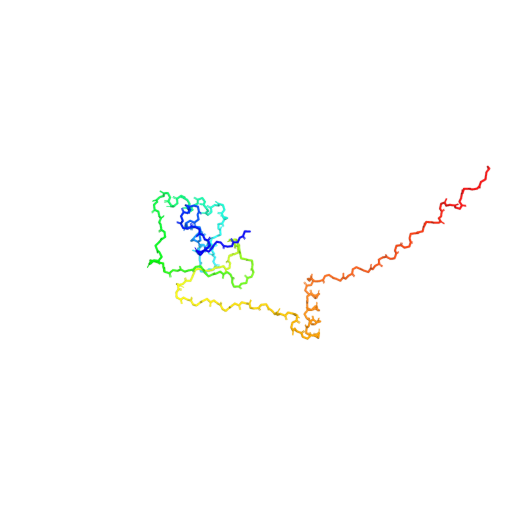M 722 O O . ASP A 1 89 ? -2.456 -9.650 12.343 1.00 80.94 89 ASP A O 1
ATOM 726 N N . PRO A 1 90 ? -3.795 -11.174 11.368 1.00 75.00 90 PRO A N 1
ATOM 727 C CA . PRO A 1 90 ? -4.902 -10.246 11.215 1.00 75.00 90 PRO A CA 1
ATOM 728 C C . PRO A 1 90 ? -5.362 -9.718 12.575 1.00 75.00 90 PRO A C 1
ATOM 730 O O . PRO A 1 90 ? -5.498 -10.468 13.539 1.00 75.00 90 PRO A O 1
ATOM 733 N N . VAL A 1 91 ? -5.655 -8.418 12.654 1.00 76.88 91 VAL A N 1
ATOM 734 C CA . VAL A 1 91 ? -6.356 -7.878 13.823 1.00 76.88 91 VAL A CA 1
ATOM 735 C C . VAL A 1 91 ? -7.824 -8.265 13.701 1.00 76.88 91 VAL A C 1
ATOM 737 O O . VAL A 1 91 ? -8.569 -7.646 12.940 1.00 76.88 91 VAL A O 1
ATOM 740 N N . GLU A 1 92 ? -8.239 -9.285 14.442 1.00 78.88 92 GLU A N 1
ATOM 741 C CA . GLU A 1 92 ? -9.647 -9.647 14.559 1.00 78.88 92 GLU A CA 1
ATOM 742 C C . GLU A 1 92 ? -10.363 -8.632 15.452 1.00 78.88 92 GLU A C 1
ATOM 744 O O . GLU A 1 92 ? -9.960 -8.365 16.589 1.00 78.88 92 GLU A O 1
ATOM 749 N N . LEU A 1 93 ? -11.413 -8.012 14.912 1.00 82.94 93 LEU A N 1
ATOM 750 C CA . LEU A 1 93 ? -12.281 -7.165 15.715 1.00 82.94 93 LEU A CA 1
ATOM 751 C C . LEU A 1 93 ? -13.101 -8.060 16.649 1.00 82.94 93 LEU A C 1
ATOM 753 O O . LEU A 1 93 ? -13.635 -9.068 16.182 1.00 82.94 93 LEU A O 1
ATOM 757 N N . PRO A 1 94 ? -13.247 -7.693 17.933 1.00 84.94 94 PRO A N 1
ATOM 758 C CA . PRO A 1 94 ? -14.153 -8.402 18.821 1.00 84.94 94 PRO A CA 1
ATOM 759 C C . PRO A 1 94 ? -15.568 -8.408 18.235 1.00 84.94 94 PRO A C 1
ATOM 761 O O . PRO A 1 94 ? -16.099 -7.348 17.888 1.00 84.94 94 PRO A O 1
ATOM 764 N N . ASP A 1 95 ? -16.188 -9.585 18.144 1.00 91.00 95 ASP A N 1
ATOM 765 C CA . ASP A 1 95 ? -17.610 -9.684 17.828 1.00 91.00 95 ASP A CA 1
ATOM 766 C C . ASP A 1 95 ? -18.423 -9.316 19.068 1.00 91.00 95 ASP A C 1
ATOM 768 O O . ASP A 1 95 ? -18.733 -10.149 19.920 1.00 91.00 95 ASP A O 1
ATOM 772 N N . VAL A 1 96 ? -18.773 -8.034 19.153 1.00 92.19 96 VAL A N 1
ATOM 773 C CA . VAL A 1 96 ? -19.535 -7.469 20.270 1.00 92.19 96 VAL A CA 1
ATOM 774 C C . VAL A 1 96 ? -20.899 -8.146 20.444 1.00 92.19 96 VAL A C 1
ATOM 776 O O . VAL A 1 96 ? -21.429 -8.140 21.550 1.00 92.19 96 VAL A O 1
ATOM 779 N N . SER A 1 97 ? -21.460 -8.756 19.389 1.00 91.94 97 SER A N 1
ATOM 780 C CA . SER A 1 97 ? -22.754 -9.448 19.454 1.00 91.94 97 SER A CA 1
ATOM 781 C C . SER A 1 97 ? -22.678 -10.806 20.157 1.00 91.94 97 SER A C 1
ATOM 783 O O . SER A 1 97 ? -23.665 -11.244 20.748 1.00 91.94 97 SER A O 1
ATOM 785 N N . ALA A 1 98 ? -21.502 -11.436 20.143 1.00 94.19 98 ALA A N 1
ATOM 786 C CA . ALA A 1 98 ? -21.230 -12.691 20.835 1.00 94.19 98 ALA A CA 1
ATOM 787 C C . ALA A 1 98 ? -20.808 -12.494 22.306 1.00 94.19 98 ALA A C 1
ATOM 789 O O . ALA A 1 98 ? -20.712 -13.467 23.053 1.00 94.19 98 ALA A O 1
ATOM 790 N N . MET A 1 99 ? -20.549 -11.252 22.730 1.00 93.88 99 MET A N 1
ATOM 791 C CA . MET A 1 99 ? -20.141 -10.917 24.099 1.00 93.88 99 MET A CA 1
ATOM 792 C C . MET A 1 99 ? -21.335 -10.903 25.056 1.00 93.88 99 MET A C 1
ATOM 794 O O . MET A 1 99 ? -22.471 -10.624 24.664 1.00 93.88 99 MET A O 1
ATOM 798 N N . THR A 1 100 ? -21.085 -11.149 26.341 1.00 96.25 100 THR A N 1
ATOM 799 C CA . THR A 1 100 ? -22.116 -11.023 27.378 1.00 96.25 100 THR A CA 1
ATOM 800 C C . THR A 1 100 ? -22.536 -9.564 27.568 1.00 96.25 100 THR A C 1
ATOM 802 O O . THR A 1 100 ? -21.770 -8.641 27.297 1.00 96.25 100 THR A O 1
ATOM 805 N N . VAL A 1 101 ? -23.739 -9.334 28.106 1.00 95.31 101 VAL A N 1
ATOM 806 C CA . VAL A 1 101 ? -24.254 -7.976 28.374 1.00 95.31 101 VAL A CA 1
ATOM 807 C C . VAL A 1 101 ? -23.287 -7.158 29.238 1.00 95.31 101 VAL A C 1
ATOM 809 O O . VAL A 1 101 ? -23.018 -6.003 28.929 1.00 95.31 101 VAL A O 1
ATOM 812 N N . HIS A 1 102 ? -22.700 -7.769 30.270 1.00 94.62 102 HIS A N 1
ATOM 813 C CA . HIS A 1 102 ? -21.754 -7.092 31.158 1.00 94.62 102 HIS A CA 1
ATOM 814 C C . HIS A 1 102 ? -20.476 -6.644 30.425 1.00 94.62 102 HIS A C 1
ATOM 816 O O . HIS A 1 102 ? -19.965 -5.549 30.653 1.00 94.62 102 HIS A O 1
ATOM 822 N N . GLU A 1 103 ? -19.947 -7.467 29.518 1.00 94.25 103 GLU A N 1
ATOM 823 C CA . GLU A 1 103 ? -18.773 -7.099 28.719 1.00 94.25 103 GLU A CA 1
ATOM 824 C C . GLU A 1 103 ? -19.104 -6.012 27.687 1.00 94.25 103 GLU A C 1
ATOM 826 O O . GLU A 1 103 ? -18.302 -5.101 27.469 1.00 94.25 103 GLU A O 1
ATOM 831 N N . GLN A 1 104 ? -20.301 -6.058 27.092 1.00 95.81 104 GLN A N 1
ATOM 832 C CA . GLN A 1 104 ? -20.786 -4.996 26.207 1.00 95.81 104 GLN A CA 1
ATOM 833 C C . GLN A 1 104 ? -20.928 -3.663 26.960 1.00 95.81 104 GLN A C 1
ATOM 835 O O . GLN A 1 104 ? -20.472 -2.630 26.469 1.00 95.81 104 GLN A O 1
ATOM 840 N N . GLU A 1 105 ? -21.492 -3.671 28.173 1.00 94.88 105 GLU A N 1
ATOM 841 C CA . GLU A 1 105 ? -21.592 -2.483 29.034 1.00 94.88 105 GLU A CA 1
ATOM 842 C C . GLU A 1 105 ? -20.213 -1.914 29.386 1.00 94.88 105 GLU A C 1
ATOM 844 O O . GLU A 1 105 ? -20.011 -0.698 29.336 1.00 94.88 105 GLU A O 1
ATOM 849 N N . PHE A 1 106 ? -19.238 -2.781 29.673 1.00 95.44 106 PHE A N 1
ATOM 850 C CA . PHE A 1 106 ? -17.860 -2.366 29.923 1.00 95.44 106 PHE A CA 1
ATOM 851 C C . PHE A 1 106 ? -17.233 -1.665 28.708 1.00 95.44 106 PHE A C 1
ATOM 853 O O . PHE A 1 106 ? -16.614 -0.608 28.856 1.00 95.44 106 PHE A O 1
ATOM 860 N N . ILE A 1 107 ? -17.442 -2.197 27.497 1.00 94.62 107 ILE A N 1
ATOM 861 C CA . ILE A 1 107 ? -16.992 -1.554 26.252 1.00 94.62 107 ILE A CA 1
ATOM 862 C C . ILE A 1 107 ? -17.680 -0.199 26.056 1.00 94.62 107 ILE A C 1
ATOM 864 O O . ILE A 1 107 ? -17.013 0.786 25.736 1.00 94.62 107 ILE A O 1
ATOM 868 N N . ILE A 1 108 ? -18.998 -0.117 26.266 1.00 94.00 108 ILE A N 1
ATOM 869 C CA . ILE A 1 108 ? -19.756 1.136 26.136 1.00 94.00 108 ILE A CA 1
ATOM 870 C C . ILE A 1 108 ? -19.209 2.201 27.090 1.00 94.00 108 ILE A C 1
ATOM 872 O O . ILE A 1 108 ? -19.016 3.346 26.678 1.00 94.00 108 ILE A O 1
ATOM 876 N N . ASN A 1 109 ? -18.934 1.836 28.343 1.00 93.69 109 ASN A N 1
ATOM 877 C CA . ASN A 1 109 ? -18.399 2.767 29.334 1.00 93.69 109 ASN A CA 1
ATOM 878 C C . ASN A 1 109 ? -17.002 3.265 28.945 1.00 93.69 109 ASN A C 1
ATOM 880 O O . ASN A 1 109 ? -16.792 4.477 28.929 1.00 93.69 109 ASN A O 1
ATOM 884 N N . GLN A 1 110 ? -16.101 2.382 28.500 1.00 94.69 110 GLN A N 1
ATOM 885 C CA . GLN A 1 110 ? -14.807 2.810 27.949 1.00 94.69 110 GLN A CA 1
ATOM 886 C C . GLN A 1 110 ? -14.971 3.776 26.767 1.00 94.69 110 GLN A C 1
ATOM 888 O O . GLN A 1 110 ? -14.281 4.790 26.681 1.00 94.69 110 GLN A O 1
ATOM 893 N N . LEU A 1 111 ? -15.895 3.497 25.842 1.00 95.00 111 LEU A N 1
ATOM 894 C CA . LEU A 1 111 ? -16.126 4.369 24.688 1.00 95.00 111 LEU A CA 1
ATOM 895 C C . LEU A 1 111 ? -16.699 5.739 25.085 1.00 95.00 111 LEU A C 1
ATOM 897 O O . LEU A 1 111 ? -16.366 6.735 24.439 1.00 95.00 111 LEU A O 1
ATOM 901 N N . LYS A 1 112 ? -17.523 5.815 26.137 1.00 92.94 112 LYS A N 1
ATOM 902 C CA . LYS A 1 112 ? -17.994 7.087 26.715 1.00 92.94 112 LYS A CA 1
ATOM 903 C C . LYS A 1 112 ? -16.853 7.870 27.361 1.00 92.94 112 LYS A C 1
ATOM 905 O O . LYS A 1 112 ? -16.708 9.053 27.073 1.00 92.94 112 LYS A O 1
ATOM 910 N N . GLU A 1 113 ? -16.015 7.216 28.165 1.00 93.44 113 GLU A N 1
ATOM 911 C CA . GLU A 1 113 ? -14.835 7.836 28.793 1.00 93.44 113 GLU A CA 1
ATOM 912 C C . GLU A 1 113 ? -13.853 8.385 27.749 1.00 93.44 113 GLU A C 1
ATOM 914 O O . GLU A 1 113 ? -13.303 9.472 27.909 1.00 93.44 113 GLU A O 1
ATOM 919 N N . LEU A 1 114 ? -13.695 7.677 26.626 1.00 95.19 114 LEU A N 1
ATOM 920 C CA . LEU A 1 114 ? -12.905 8.123 25.475 1.00 95.19 114 LEU A CA 1
ATOM 921 C C . LEU A 1 114 ? -13.594 9.217 24.634 1.00 95.19 114 LEU A C 1
ATOM 923 O O . LEU A 1 114 ? -13.045 9.633 23.610 1.00 95.19 114 LEU A O 1
ATOM 927 N N . GLY A 1 115 ? -14.803 9.651 25.003 1.00 91.75 115 GLY A N 1
ATOM 928 C CA . GLY A 1 115 ? -15.585 10.652 24.273 1.00 91.75 115 GLY A CA 1
ATOM 929 C C . GLY A 1 115 ? -16.043 10.199 22.882 1.00 91.75 115 GLY A C 1
ATOM 930 O O . GLY A 1 115 ? -16.333 11.031 22.024 1.00 91.75 115 GLY A O 1
ATOM 931 N N . ARG A 1 116 ? -16.078 8.885 22.617 1.00 93.06 116 ARG A N 1
ATOM 932 C CA . ARG A 1 116 ? -16.529 8.303 21.338 1.00 93.06 116 ARG A CA 1
ATOM 933 C C . ARG A 1 116 ? -18.040 8.118 21.272 1.00 93.06 116 ARG A C 1
ATOM 935 O O . ARG A 1 116 ? -18.586 8.093 20.173 1.00 93.06 116 ARG A O 1
ATOM 942 N N . ILE A 1 117 ? -18.699 8.018 22.425 1.00 90.19 117 ILE A N 1
ATOM 943 C CA . ILE A 1 117 ? -20.157 8.004 22.552 1.00 90.19 117 ILE A CA 1
ATOM 944 C C . ILE A 1 117 ? -20.559 9.235 23.373 1.00 90.19 117 ILE A C 1
ATOM 946 O O . ILE A 1 117 ? -20.221 9.289 24.557 1.00 90.19 117 ILE A O 1
ATOM 950 N N . PRO A 1 118 ? -21.240 10.227 22.773 1.00 85.00 118 PRO A N 1
ATOM 951 C CA . PRO A 1 118 ? -21.705 11.393 23.509 1.00 85.00 118 PRO A CA 1
ATOM 952 C C . PRO A 1 118 ? -22.817 11.003 24.487 1.00 85.00 118 PRO A C 1
ATOM 954 O O . PRO A 1 118 ? -23.624 10.111 24.213 1.00 85.00 118 PRO A O 1
ATOM 957 N N . GLU A 1 119 ? -22.878 11.696 25.621 1.00 79.88 119 GLU A N 1
ATOM 958 C CA . GLU A 1 119 ? -24.012 11.581 26.531 1.00 79.88 119 GLU A CA 1
ATOM 959 C C . GLU A 1 119 ? -25.258 12.163 25.852 1.00 79.88 119 GLU A C 1
ATOM 961 O O . GLU A 1 119 ? -25.188 13.193 25.173 1.00 79.88 119 GLU A O 1
ATOM 966 N N . ALA A 1 120 ? -26.394 11.472 25.968 1.00 76.31 120 ALA A N 1
ATOM 967 C CA . ALA A 1 120 ? -27.623 11.944 25.349 1.00 76.31 120 ALA A CA 1
ATOM 968 C C . ALA A 1 120 ? -27.980 13.323 25.935 1.00 76.31 120 ALA A C 1
ATOM 970 O O . ALA A 1 120 ? -27.988 13.469 27.162 1.00 76.31 120 ALA A O 1
ATOM 971 N N . PRO A 1 121 ? -28.278 14.338 25.101 1.00 75.50 121 PRO A N 1
ATOM 972 C CA . PRO A 1 121 ? -28.689 15.632 25.616 1.00 75.50 121 PRO A CA 1
ATOM 973 C C . PRO A 1 121 ? -29.963 15.452 26.441 1.00 75.50 121 PRO A C 1
ATOM 975 O O . PRO A 1 121 ? -30.898 14.770 26.016 1.00 75.50 121 PRO A O 1
ATOM 978 N N . VAL A 1 122 ? -29.998 16.069 27.624 1.00 75.12 122 VAL A N 1
ATOM 979 C CA . VAL A 1 122 ? -31.192 16.071 28.474 1.00 75.12 122 VAL A CA 1
ATOM 980 C C . VAL A 1 122 ? -32.351 16.644 27.649 1.00 75.12 122 VAL A C 1
ATOM 982 O O . VAL A 1 122 ? -32.215 17.765 27.143 1.00 75.12 122 VAL A O 1
ATOM 985 N N . PRO A 1 123 ? -33.472 15.916 27.477 1.00 74.62 123 PRO A N 1
ATOM 986 C CA . PRO A 1 123 ? -34.610 16.420 26.724 1.00 74.62 123 PRO A CA 1
ATOM 987 C C . PRO A 1 123 ? -35.078 17.738 27.337 1.00 74.62 123 PRO A C 1
ATOM 989 O O . PRO A 1 123 ? -35.523 17.780 28.485 1.00 74.62 123 PRO A O 1
ATOM 992 N N . GLN A 1 124 ? -34.960 18.833 26.589 1.00 65.19 124 GLN A N 1
ATOM 993 C CA . GLN A 1 124 ? -35.541 20.098 27.014 1.00 65.19 124 GLN A CA 1
ATOM 994 C C . GLN A 1 124 ? -37.060 19.971 26.899 1.00 65.19 124 GLN A C 1
ATOM 996 O O . GLN A 1 124 ? -37.594 19.718 25.820 1.00 65.19 124 GLN A O 1
ATOM 1001 N N . SER A 1 125 ? -37.758 20.114 28.026 1.00 73.31 125 SER A N 1
ATOM 1002 C CA . SER A 1 125 ? -39.219 20.149 28.056 1.00 73.31 125 SER A CA 1
ATOM 1003 C C . SER A 1 125 ? -39.705 21.416 27.347 1.00 73.31 125 SER A C 1
ATOM 1005 O O . SER A 1 125 ? -39.731 22.498 27.929 1.00 73.31 125 SER A O 1
ATOM 1007 N N . VAL A 1 126 ? -40.057 21.292 26.066 1.00 65.69 126 VAL A N 1
ATOM 1008 C CA . VAL A 1 126 ? -40.617 22.374 25.242 1.00 65.69 126 VAL A CA 1
ATOM 1009 C C . VAL A 1 126 ? -42.135 22.462 25.418 1.00 65.69 126 VAL A C 1
ATOM 1011 O O . VAL A 1 126 ? -42.903 22.371 24.466 1.00 65.69 126 VAL A O 1
ATOM 1014 N N . ALA A 1 127 ? -42.599 22.633 26.657 1.00 61.97 127 ALA A N 1
ATOM 1015 C CA . ALA A 1 127 ? -43.956 23.121 26.886 1.00 61.97 127 ALA A CA 1
ATOM 1016 C C . ALA A 1 127 ? -43.969 24.633 26.607 1.00 61.97 127 ALA A C 1
ATOM 1018 O O . ALA A 1 127 ? -43.736 25.465 27.483 1.00 61.97 127 ALA A O 1
ATOM 1019 N N . GLU A 1 128 ? -44.166 24.967 25.334 1.00 49.44 128 GLU A N 1
ATOM 1020 C CA . GLU A 1 128 ? -44.297 26.323 24.818 1.00 49.44 128 GLU A CA 1
ATOM 1021 C C . GLU A 1 128 ? -45.523 27.006 25.451 1.00 49.44 128 GLU A C 1
ATOM 1023 O O . GLU A 1 128 ? -46.652 26.524 25.362 1.00 49.44 128 GLU A O 1
ATOM 1028 N N . ILE A 1 129 ? -45.308 28.138 26.131 1.00 51.28 129 ILE A N 1
ATOM 1029 C CA . ILE A 1 129 ? -46.378 28.957 26.714 1.00 51.28 129 ILE A CA 1
ATOM 1030 C C . ILE A 1 129 ? -47.106 29.679 25.571 1.00 51.28 129 ILE A C 1
ATOM 1032 O O . ILE A 1 129 ? -46.919 30.873 25.334 1.00 51.28 129 ILE A O 1
ATOM 1036 N N . THR A 1 130 ? -47.984 28.980 24.858 1.00 49.03 130 THR A N 1
ATOM 1037 C CA . THR A 1 130 ? -48.958 29.606 23.957 1.00 49.03 130 THR A CA 1
ATOM 1038 C C . THR A 1 130 ? -50.161 30.092 24.765 1.00 49.03 130 THR A C 1
ATOM 1040 O O . THR A 1 130 ? -51.257 29.609 24.550 1.00 49.03 130 THR A O 1
ATOM 1043 N N . ASN A 1 131 ? -49.995 30.990 25.750 1.00 49.31 131 ASN A N 1
ATOM 1044 C CA . ASN A 1 131 ? -51.153 31.536 26.491 1.00 49.31 131 ASN A CA 1
ATOM 1045 C C . ASN A 1 131 ? -50.915 32.871 27.228 1.00 49.31 131 ASN A C 1
ATOM 1047 O O . ASN A 1 131 ? -51.427 33.078 28.321 1.00 49.31 131 ASN A O 1
ATOM 1051 N N . LEU A 1 132 ? -50.178 33.826 26.643 1.00 44.78 132 LEU A N 1
ATOM 1052 C CA . LEU A 1 132 ? -50.096 35.189 27.217 1.00 44.78 132 LEU A CA 1
ATOM 1053 C C . LEU A 1 132 ? -50.433 36.339 26.254 1.00 44.78 132 LEU A C 1
ATOM 1055 O O . LEU A 1 132 ? -50.582 37.473 26.700 1.00 44.78 132 LEU A O 1
ATOM 1059 N N . ARG A 1 133 ? -50.655 36.070 24.957 1.00 44.66 133 ARG A N 1
ATOM 1060 C CA . ARG A 1 133 ? -51.166 37.081 24.003 1.00 44.66 133 ARG A CA 1
ATOM 1061 C C . ARG A 1 133 ? -52.663 36.975 23.689 1.00 44.66 133 ARG A C 1
ATOM 1063 O O . ARG A 1 133 ? -53.209 37.918 23.132 1.00 44.66 133 ARG A O 1
ATOM 1070 N N . ALA A 1 134 ? -53.344 35.905 24.108 1.00 47.44 134 ALA A N 1
ATOM 1071 C CA . ALA A 1 134 ? -54.792 35.750 23.914 1.00 47.44 134 ALA A CA 1
ATOM 1072 C C . ALA A 1 134 ? -55.656 36.450 24.990 1.00 47.44 134 ALA A C 1
ATOM 1074 O O . ALA A 1 134 ? -56.857 36.597 24.801 1.00 47.44 134 ALA A O 1
ATOM 1075 N N . VAL A 1 135 ? -55.067 36.922 26.100 1.00 5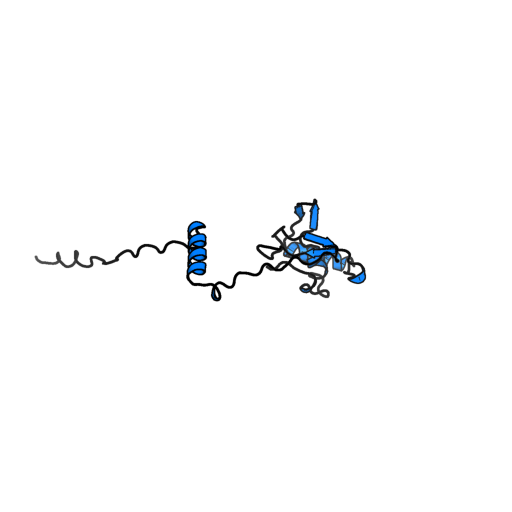1.50 135 VAL A N 1
ATOM 1076 C CA . VAL A 1 135 ? -55.818 37.450 27.266 1.00 51.50 135 VAL A CA 1
ATOM 1077 C C . VAL A 1 135 ? -55.903 38.989 27.304 1.00 51.50 135 VAL A C 1
ATOM 1079 O O . VAL A 1 135 ? -56.583 39.551 28.153 1.00 51.50 135 VAL A O 1
ATOM 1082 N N . ARG A 1 136 ? -55.266 39.718 26.374 1.00 44.34 136 ARG A N 1
ATOM 1083 C CA . ARG A 1 136 ? -55.292 41.201 26.358 1.00 44.34 136 ARG A CA 1
ATOM 1084 C C . ARG A 1 136 ? -55.980 41.832 25.146 1.00 44.34 136 ARG A C 1
ATOM 1086 O O . ARG A 1 136 ? -55.745 42.995 24.840 1.00 44.34 136 ARG A O 1
ATOM 1093 N N . GLY A 1 137 ? -56.853 41.079 24.485 1.00 52.19 137 GLY A N 1
ATOM 1094 C CA . GLY A 1 137 ? -57.720 41.574 23.418 1.00 52.19 137 GLY A CA 1
ATOM 1095 C C . GLY A 1 137 ? -59.163 41.776 23.877 1.00 52.19 137 GLY A C 1
ATOM 1096 O O . GLY A 1 137 ? -60.056 41.193 23.280 1.00 52.19 137 GLY A O 1
ATOM 1097 N N . GLU A 1 138 ? -59.412 42.569 24.924 1.00 42.31 138 GLU A N 1
ATOM 1098 C CA . GLU A 1 138 ? -60.772 43.011 25.258 1.00 42.31 138 GLU A CA 1
ATOM 1099 C C . GLU A 1 138 ? -60.844 44.515 25.577 1.00 42.31 138 GLU A C 1
ATOM 1101 O O . GLU A 1 138 ? -60.354 44.980 26.601 1.00 42.31 138 GLU A O 1
ATOM 1106 N N . ARG A 1 139 ? -61.597 45.188 24.693 1.00 39.12 139 ARG A N 1
ATOM 1107 C CA . ARG A 1 139 ? -62.583 46.264 24.920 1.00 39.12 139 ARG A CA 1
ATOM 1108 C C . ARG A 1 139 ? -62.132 47.733 25.016 1.00 39.12 139 ARG A C 1
ATOM 1110 O O . ARG A 1 139 ? -61.623 48.174 26.035 1.00 39.12 139 ARG A O 1
ATOM 1117 N N . LYS A 1 140 ? -62.637 48.439 23.990 1.00 39.31 140 LYS A N 1
ATOM 1118 C CA . LYS A 1 140 ? -63.159 49.817 23.901 1.00 39.31 140 LYS A CA 1
ATOM 1119 C C . LYS A 1 140 ? -62.171 50.974 23.955 1.00 39.31 140 LYS A C 1
ATOM 1121 O O . LYS A 1 140 ? -61.621 51.251 25.034 1.00 39.31 140 LYS A O 1
#

InterPro domains:
  IPR021226 Phage gene 29 protein [PF10910] (3-123)

Radius of gyration: 28.24 Å; chains: 1; bounding box: 78×64×53 Å

Organism: NCBI:txid228602

Secondary structure (DSSP, 8-state):
-PPP-TTTS-TTSTTTTTGGGGTTEESSSS-EEPPPHHHHHHHHHHHHHTT----GGG--EEEE--SSS--STT-TT-EEEETTSPPPPP-PPP-TTTS-HHHHHHHHHHHHHTTSSPPPPP---------SSSSS----

Sequence (140 aa):
MRLPTQRQCDMNDPEEHLLWGLAQIAMSPTQPMLLQESIARTISKHLYECGFRHHPELQEKKLQAPHRGQQHMLNGSARWVPIEDPEPDPVELPDVSAMTVHEQEFIINQLKELGRIPEAPVPQSVAEITNLRAVRGERK

Foldseek 3Di:
DAQQFPVNFDCVQQLRQCLNVQFQCDPDPQHGDFDDSVVSSVVSNVVVVVPDGDDVVPDQWGWQAQLDDGRDSPPNRIDIDGPPDDHDDHDDDDPLVPDDPVVVVVVVVVCVVVVNDDDDPDDDPPPDPPPDVVPPPDDD

pLDDT: mean 86.3, std 14.78, range [39.12, 98.62]